Protein AF-H2JFZ2-F1 (afdb_monomer_lite)

Sequence (141 aa):
MKNFYLFRVRKSFIILLLISLLVSLIALYYFHSSHEEYIHSTVSLTETREQLLESFSLYMIYTYIQDSLIDYYGNPKQFWQHRIIDIRRVEINYLNYYEITVQLQTFEGAHNPPYGKDTITFRTKEYTTSLKMIKFKHEEN

Structure (mmCIF, N/CA/C/O backbone):
data_AF-H2JFZ2-F1
#
_entry.id   AF-H2JFZ2-F1
#
loop_
_atom_site.group_PDB
_atom_site.id
_atom_site.type_symbol
_atom_site.label_atom_id
_atom_site.label_alt_id
_atom_site.label_comp_id
_atom_site.label_asym_id
_atom_site.label_entity_id
_atom_site.label_seq_id
_atom_site.pdbx_PDB_ins_code
_atom_site.Cartn_x
_atom_site.Cartn_y
_atom_site.Cartn_z
_atom_site.occupancy
_atom_site.B_iso_or_equiv
_atom_site.auth_seq_id
_atom_site.auth_comp_id
_atom_site.auth_asym_id
_atom_site.auth_atom_id
_atom_site.pdbx_PDB_model_num
ATOM 1 N N . MET A 1 1 ? -39.657 45.050 65.795 1.00 59.97 1 MET A N 1
ATOM 2 C CA . MET A 1 1 ? -40.037 44.064 64.748 1.00 59.97 1 MET A CA 1
ATOM 3 C C . MET A 1 1 ? -39.273 44.209 63.419 1.00 59.97 1 MET A C 1
ATOM 5 O O . MET A 1 1 ? -38.907 43.182 62.866 1.00 59.97 1 MET A O 1
ATOM 9 N N . LYS A 1 2 ? -38.951 45.418 62.914 1.00 56.47 2 LYS A N 1
ATOM 10 C CA . LYS A 1 2 ? -38.226 45.608 61.628 1.00 56.47 2 LYS A CA 1
ATOM 11 C C . LYS A 1 2 ? -36.833 44.941 61.545 1.00 56.47 2 LYS A C 1
ATOM 13 O O . LYS A 1 2 ? -36.518 44.334 60.525 1.00 56.47 2 LYS A O 1
ATOM 18 N N . ASN A 1 3 ? -36.034 44.969 62.617 1.00 59.09 3 ASN A N 1
ATOM 19 C CA . ASN A 1 3 ? -34.666 44.412 62.612 1.00 59.09 3 ASN A CA 1
ATOM 20 C C . ASN A 1 3 ? -34.615 42.880 62.472 1.00 59.09 3 ASN A C 1
ATOM 22 O O . ASN A 1 3 ? -33.698 42.351 61.849 1.00 59.09 3 ASN A O 1
ATOM 26 N N . PHE A 1 4 ? -35.620 42.166 62.988 1.00 60.62 4 PHE A N 1
ATOM 27 C CA . PHE A 1 4 ? -35.706 40.707 62.864 1.00 60.62 4 PHE A CA 1
ATOM 28 C C . PHE A 1 4 ? -36.041 40.276 61.427 1.00 60.62 4 PHE A C 1
ATOM 30 O O . PHE A 1 4 ? -35.470 39.319 60.906 1.00 60.62 4 PHE A O 1
ATOM 37 N N . TYR A 1 5 ? -36.912 41.035 60.756 1.00 60.41 5 TYR A N 1
ATOM 38 C CA . TYR A 1 5 ? -37.268 40.811 59.356 1.00 60.41 5 TYR A CA 1
ATOM 39 C C . TYR A 1 5 ? -36.077 41.075 58.422 1.00 60.41 5 TYR A C 1
ATOM 41 O O . TYR A 1 5 ? -35.724 40.220 57.616 1.00 60.41 5 TYR A O 1
ATOM 49 N N . LEU A 1 6 ? -35.379 42.203 58.601 1.00 60.97 6 LEU A N 1
ATOM 50 C CA . LEU A 1 6 ? -34.160 42.543 57.850 1.00 60.97 6 LEU A CA 1
ATOM 51 C C . LEU A 1 6 ? -33.043 41.502 58.030 1.00 60.97 6 LEU A C 1
ATOM 53 O O . LEU A 1 6 ? -32.363 41.152 57.068 1.00 60.97 6 LEU A O 1
ATOM 57 N N . PHE A 1 7 ? -32.876 40.963 59.239 1.00 62.56 7 PHE A N 1
ATOM 58 C CA . PHE A 1 7 ? -31.912 39.896 59.515 1.00 62.56 7 PHE A CA 1
ATOM 59 C C . PHE A 1 7 ? -32.273 38.578 58.812 1.00 62.56 7 PHE A C 1
ATOM 61 O O . PHE A 1 7 ? -31.407 37.928 58.223 1.00 62.56 7 PHE A O 1
ATOM 68 N N . ARG A 1 8 ? -33.558 38.204 58.812 1.00 66.50 8 ARG A N 1
ATOM 69 C CA . ARG A 1 8 ? -34.061 37.000 58.130 1.00 66.50 8 ARG A CA 1
ATOM 70 C C . ARG A 1 8 ? -33.944 37.105 56.606 1.00 66.50 8 ARG A C 1
ATOM 72 O O . ARG A 1 8 ? -33.546 36.135 55.962 1.00 66.50 8 ARG A O 1
ATOM 79 N N . VAL A 1 9 ? -34.219 38.280 56.039 1.00 69.50 9 VAL A N 1
ATOM 80 C CA . VAL A 1 9 ? -34.070 38.553 54.598 1.00 69.50 9 VAL A CA 1
ATOM 81 C C . VAL A 1 9 ? -32.597 38.494 54.178 1.00 69.50 9 VAL A C 1
ATOM 83 O O . VAL A 1 9 ? -32.275 37.830 53.197 1.00 69.50 9 VAL A O 1
ATOM 86 N N . ARG A 1 10 ? -31.680 39.081 54.962 1.00 74.44 10 ARG A N 1
ATOM 87 C CA . ARG A 1 10 ? -30.229 39.022 54.696 1.00 74.44 10 ARG A CA 1
ATOM 88 C C . ARG A 1 10 ? -29.672 37.599 54.733 1.00 74.44 10 ARG A C 1
ATOM 90 O O . ARG A 1 10 ? -28.902 37.234 53.854 1.00 74.44 10 ARG A O 1
ATOM 97 N N . LYS A 1 11 ? -30.096 36.775 55.698 1.00 72.44 11 LYS A N 1
ATOM 98 C CA . LYS A 1 11 ? -29.713 35.353 55.752 1.00 72.44 11 LYS A CA 1
ATOM 99 C C . LYS A 1 11 ? -30.234 34.565 54.552 1.00 72.44 11 LYS A C 1
ATOM 101 O O . LYS A 1 11 ? -29.487 33.789 53.973 1.00 72.44 11 LYS A O 1
ATOM 106 N N . SER A 1 12 ? -31.483 34.803 54.158 1.00 74.50 12 SER A N 1
ATOM 107 C CA . SER A 1 12 ? -32.092 34.129 53.002 1.00 74.50 12 SER A CA 1
ATOM 108 C C . SER A 1 12 ? -31.386 34.506 51.694 1.00 74.50 12 SER A C 1
ATOM 110 O O . SER A 1 12 ? -31.141 33.643 50.860 1.00 74.50 12 SER A O 1
ATOM 112 N N . PHE A 1 13 ? -30.975 35.769 51.549 1.00 82.88 13 PHE A N 1
ATOM 113 C CA . PHE A 1 13 ? -30.203 36.237 50.396 1.00 82.88 13 PHE A CA 1
ATOM 114 C C . PHE A 1 13 ? -28.805 35.602 50.322 1.00 82.88 13 PHE A C 1
ATOM 116 O O . PHE A 1 13 ? -28.387 35.163 49.255 1.00 82.88 13 PHE A O 1
ATOM 123 N N . ILE A 1 14 ? -28.106 35.487 51.458 1.00 87.44 14 ILE A N 1
ATOM 124 C CA . ILE A 1 14 ? -26.798 34.811 51.528 1.00 87.44 14 ILE A CA 1
ATOM 125 C C . ILE A 1 14 ? -26.932 33.329 51.155 1.00 87.44 14 ILE A C 1
ATOM 127 O O . ILE A 1 14 ? -26.117 32.817 50.394 1.00 87.44 14 ILE A O 1
ATOM 131 N N . ILE A 1 15 ? -27.977 32.649 51.637 1.00 88.50 15 ILE A N 1
ATOM 132 C CA . ILE A 1 15 ? -28.237 31.241 51.302 1.00 88.50 15 ILE A CA 1
ATOM 133 C C . ILE A 1 15 ? -28.469 31.071 49.793 1.00 88.50 15 ILE A C 1
ATOM 135 O O . ILE A 1 15 ? -27.884 30.176 49.191 1.00 88.50 15 ILE A O 1
ATOM 139 N N . LEU A 1 16 ? -29.257 31.947 49.162 1.00 90.56 16 LEU A N 1
ATOM 140 C CA . LEU A 1 16 ? -29.494 31.900 47.713 1.00 90.56 16 LEU A CA 1
ATOM 141 C C . LEU A 1 16 ? -28.213 32.139 46.899 1.00 90.56 16 LEU A C 1
ATOM 143 O O . LEU A 1 16 ? -27.988 31.449 45.906 1.00 90.56 16 LEU A O 1
ATOM 147 N N . LEU A 1 17 ? -27.348 33.056 47.341 1.00 91.44 17 LEU A N 1
ATOM 148 C CA . LEU A 1 17 ? -26.042 33.290 46.717 1.00 91.44 17 LEU A CA 1
ATOM 149 C C . LEU A 1 17 ? -25.137 32.053 46.793 1.00 91.44 17 LEU A C 1
ATOM 151 O O . LEU A 1 17 ? -24.517 31.686 45.797 1.00 91.44 17 LEU A O 1
ATOM 155 N N . LEU A 1 18 ? -25.096 31.385 47.949 1.00 93.00 18 LEU A N 1
ATOM 156 C CA . LEU A 1 18 ? -24.311 30.161 48.132 1.00 93.00 18 LEU A CA 1
ATOM 157 C C . LEU A 1 18 ? -24.838 29.007 47.270 1.00 93.00 18 LEU A C 1
ATOM 159 O O . LEU A 1 18 ? -24.041 28.280 46.682 1.00 93.00 18 LEU A O 1
ATOM 163 N N . ILE A 1 19 ? -26.161 28.868 47.139 1.00 94.06 19 ILE A N 1
ATOM 164 C CA . ILE A 1 19 ? -26.776 27.869 46.253 1.00 94.06 19 ILE A CA 1
ATOM 165 C C . ILE A 1 19 ? -26.419 28.162 44.792 1.00 94.06 19 ILE A C 1
ATOM 167 O O . ILE A 1 19 ? -26.012 27.256 44.071 1.00 94.06 19 ILE A O 1
ATOM 171 N N . SER A 1 20 ? -26.511 29.423 44.360 1.00 92.56 20 SER A N 1
ATOM 172 C CA . SER A 1 20 ? -26.148 29.813 42.993 1.00 92.56 20 SER A CA 1
ATOM 173 C C . SER A 1 20 ? -24.676 29.538 42.681 1.00 92.56 20 SER A C 1
ATOM 175 O O . SER A 1 20 ? -24.366 29.090 41.579 1.00 92.56 20 SER A O 1
ATOM 177 N N . LEU A 1 21 ? -23.774 29.794 43.635 1.00 94.38 21 LEU A N 1
ATOM 178 C CA . LEU A 1 21 ? -22.349 29.500 43.489 1.00 94.38 21 LEU A CA 1
ATOM 179 C C . LEU A 1 21 ? -22.098 27.990 43.407 1.00 94.38 21 LEU A C 1
ATOM 181 O O . LEU A 1 21 ? -21.324 27.537 42.571 1.00 94.38 21 LEU A O 1
ATOM 185 N N . LEU A 1 22 ? -22.780 27.199 44.238 1.00 95.19 22 LEU A N 1
ATOM 186 C CA . LEU A 1 22 ? -22.662 25.743 44.213 1.00 95.19 22 LEU A CA 1
ATOM 187 C C . LEU A 1 22 ? -23.121 25.168 42.866 1.00 95.19 22 LEU A C 1
ATOM 189 O O . LEU A 1 22 ? -22.432 24.331 42.290 1.00 95.19 22 LEU A O 1
ATOM 193 N N . VAL A 1 23 ? -24.248 25.651 42.333 1.00 95.50 23 VAL A N 1
ATOM 194 C CA . VAL A 1 23 ? -24.763 25.226 41.022 1.00 95.50 23 VAL A CA 1
ATOM 195 C C . VAL A 1 23 ? -23.790 25.593 39.898 1.00 95.50 23 VAL A C 1
ATOM 197 O O . VAL A 1 23 ? -23.574 24.772 39.007 1.00 95.50 23 VAL A O 1
ATOM 200 N N . SER A 1 24 ? -23.158 26.774 39.939 1.00 93.56 24 SER A N 1
ATOM 201 C CA . SER A 1 24 ? -22.181 27.149 38.908 1.00 93.56 24 SER A CA 1
ATOM 202 C C . SER A 1 24 ? -20.915 26.293 38.971 1.00 93.56 24 SER A C 1
ATOM 204 O O . SER A 1 24 ? -20.441 25.850 37.928 1.00 93.56 24 SER A O 1
ATOM 206 N N . LEU A 1 25 ? -20.410 25.986 40.171 1.00 95.25 25 LEU A N 1
ATOM 207 C CA . LEU A 1 25 ? -19.252 25.105 40.355 1.00 95.25 25 LEU A CA 1
ATOM 208 C C . LEU A 1 25 ? -19.534 23.682 39.859 1.00 95.25 25 LEU A C 1
ATOM 210 O O . LEU A 1 25 ? -18.683 23.084 39.205 1.00 95.25 25 LEU A O 1
ATOM 214 N N . ILE A 1 26 ? -20.740 23.163 40.107 1.00 94.62 26 ILE A N 1
ATOM 215 C CA . ILE A 1 26 ? -21.177 21.862 39.585 1.00 94.62 26 ILE A CA 1
ATOM 216 C C . ILE A 1 26 ? -21.244 21.890 38.050 1.00 94.62 26 ILE A C 1
ATOM 218 O O . ILE A 1 26 ? -20.749 20.973 37.399 1.00 94.62 26 ILE A O 1
ATOM 222 N N . ALA A 1 27 ? -21.804 22.947 37.455 1.00 93.25 27 ALA A N 1
ATOM 223 C CA . ALA A 1 27 ? -21.862 23.091 35.999 1.00 93.25 27 ALA A CA 1
ATOM 224 C C . ALA A 1 27 ? -20.461 23.178 35.363 1.00 93.25 27 ALA A C 1
ATOM 226 O O . ALA A 1 27 ? -20.212 22.539 34.345 1.00 93.25 27 ALA A O 1
ATOM 227 N N . LEU A 1 28 ? -19.532 23.910 35.988 1.00 92.19 28 LEU A N 1
ATOM 228 C CA . LEU A 1 28 ? -18.125 23.991 35.581 1.00 92.19 28 LEU A CA 1
ATOM 229 C C . LEU A 1 28 ? -17.419 22.632 35.666 1.00 92.19 28 LEU A C 1
ATOM 231 O O . LEU A 1 28 ? -16.677 22.280 34.752 1.00 92.19 28 LEU A O 1
ATOM 235 N N . TYR A 1 29 ? -17.681 21.851 36.717 1.00 93.06 29 TYR A N 1
ATOM 236 C CA . TYR A 1 29 ? -17.153 20.493 36.854 1.00 93.06 29 TYR A CA 1
ATOM 237 C C . TYR A 1 29 ? -17.633 19.577 35.719 1.00 93.06 29 TYR A C 1
ATOM 239 O O . TYR A 1 29 ? -16.811 18.945 35.059 1.00 93.06 29 TYR A O 1
ATOM 247 N N . TYR A 1 30 ? -18.938 19.558 35.428 1.00 89.62 30 TYR A N 1
ATOM 248 C CA . TYR A 1 30 ? -19.476 18.762 34.317 1.00 89.62 30 TYR A CA 1
ATOM 249 C C . TYR A 1 30 ? -18.988 19.257 32.945 1.00 89.62 30 TYR A C 1
ATOM 251 O O . TYR A 1 30 ? -18.717 18.448 32.058 1.00 89.62 30 TYR A O 1
ATOM 259 N N . PHE A 1 31 ? -18.823 20.569 32.758 1.00 85.38 31 PHE A N 1
ATOM 260 C CA . PHE A 1 31 ? -18.281 21.144 31.522 1.00 85.38 31 PHE A CA 1
ATOM 261 C C . PHE A 1 31 ? -16.803 20.784 31.298 1.00 85.38 31 PHE A C 1
ATOM 263 O O . PHE A 1 31 ? -16.395 20.493 30.176 1.00 85.38 31 PHE A O 1
ATOM 270 N N . HIS A 1 32 ? -16.003 20.760 32.366 1.00 79.31 32 HIS A N 1
ATOM 271 C CA . HIS A 1 32 ? -14.607 20.333 32.302 1.00 79.31 32 HIS A CA 1
ATOM 272 C C . HIS A 1 32 ? -14.486 18.818 32.084 1.00 79.31 32 HIS A C 1
ATOM 274 O O . HIS A 1 32 ? -13.756 18.385 31.199 1.00 79.31 32 HIS A O 1
ATOM 280 N N . SER A 1 33 ? -15.274 18.018 32.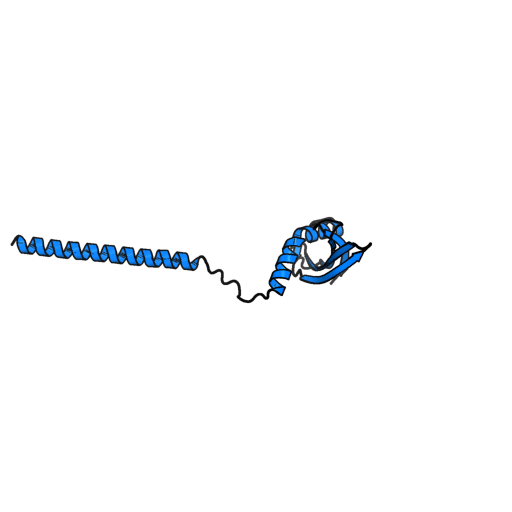810 1.00 75.94 33 SER A N 1
ATOM 281 C CA . SER A 1 33 ? -15.321 16.559 32.643 1.00 75.94 33 SER A CA 1
ATOM 282 C C . SER A 1 33 ? -15.758 16.147 31.233 1.00 75.94 33 SER A C 1
ATOM 284 O O . SER A 1 33 ? -15.219 15.191 30.689 1.00 75.94 33 SER A O 1
ATOM 286 N N . SER A 1 34 ? -16.699 16.873 30.619 1.00 71.06 34 SER A N 1
ATOM 287 C CA . SER A 1 34 ? -17.120 16.614 29.232 1.00 71.06 34 SER A CA 1
ATOM 288 C C . SER A 1 34 ? -16.080 17.032 28.187 1.00 71.06 34 SER A C 1
ATOM 290 O O . SER A 1 34 ? -16.091 16.488 27.086 1.00 71.06 34 SER A O 1
ATOM 292 N N . HIS A 1 35 ? -15.159 17.949 28.512 1.00 58.97 35 HIS A N 1
ATOM 293 C CA . HIS A 1 35 ? -13.998 18.237 27.659 1.00 58.97 35 HIS A CA 1
ATOM 294 C C . HIS A 1 35 ? -12.919 17.152 27.765 1.00 58.97 35 HIS A C 1
ATOM 296 O O . HIS A 1 35 ? -12.280 16.841 26.761 1.00 58.97 35 HIS A O 1
ATOM 302 N N . GLU A 1 36 ? -12.730 16.552 28.943 1.00 57.88 36 GLU A N 1
ATOM 303 C CA . GLU A 1 36 ? -11.773 15.449 29.119 1.00 57.88 36 GLU A CA 1
ATOM 304 C C . GLU A 1 36 ? -12.231 14.154 28.420 1.00 57.88 36 GLU A C 1
ATOM 306 O O . GLU A 1 36 ? -11.402 13.389 27.934 1.00 57.88 36 GLU A O 1
ATOM 311 N N . GLU A 1 37 ? -13.541 13.945 28.252 1.00 51.81 37 GLU A N 1
ATOM 312 C CA . GLU A 1 37 ? -14.104 12.782 27.544 1.00 51.81 37 GLU A CA 1
ATOM 313 C C . GLU A 1 37 ? -14.019 12.882 26.000 1.00 51.81 37 GLU A C 1
ATOM 315 O O . GLU A 1 37 ? -14.419 11.958 25.294 1.00 51.81 37 GLU A O 1
ATOM 320 N N . TYR A 1 38 ? -13.452 13.963 25.441 1.00 47.91 38 TYR A N 1
ATOM 321 C CA . TYR A 1 38 ? -13.295 14.141 23.985 1.00 47.91 38 TYR A CA 1
ATOM 322 C C . TYR A 1 38 ? -11.855 13.992 23.466 1.00 47.91 38 TYR A C 1
ATOM 324 O O . TYR A 1 38 ? -11.630 14.039 22.256 1.00 47.91 38 TYR A O 1
ATOM 332 N N . ILE A 1 39 ? -10.873 13.748 24.344 1.00 49.78 39 ILE A N 1
ATOM 333 C CA . ILE A 1 39 ? -9.505 13.366 23.948 1.00 49.78 39 ILE A CA 1
ATOM 334 C C . ILE A 1 39 ? -9.106 12.083 24.672 1.00 49.78 39 ILE A C 1
ATOM 336 O O . ILE A 1 39 ? -8.136 12.018 25.416 1.00 49.78 39 ILE A O 1
ATOM 340 N N . HIS A 1 40 ? -9.871 11.023 24.440 1.00 44.78 40 HIS A N 1
ATOM 341 C CA . HIS A 1 40 ? -9.341 9.675 24.573 1.00 44.78 40 HIS A CA 1
ATOM 342 C C . HIS A 1 40 ? -10.146 8.726 23.686 1.00 44.78 40 HIS A C 1
ATOM 344 O O . HIS A 1 40 ? -10.869 7.848 24.148 1.00 44.78 40 HIS A O 1
ATOM 350 N N . SER A 1 41 ? -9.976 8.852 22.365 1.00 50.12 41 SER A N 1
ATOM 351 C CA . SER A 1 41 ? -10.000 7.640 21.553 1.00 50.12 41 SER A CA 1
ATOM 352 C C . SER A 1 41 ? -8.933 6.732 22.154 1.00 50.12 41 SER A C 1
ATOM 354 O O . SER A 1 41 ? -7.739 7.012 22.039 1.00 50.12 41 SER A O 1
ATOM 356 N N . THR A 1 42 ? -9.351 5.695 22.869 1.00 48.72 42 THR A N 1
ATOM 357 C CA . THR A 1 42 ? -8.499 4.592 23.293 1.00 48.72 42 THR A CA 1
ATOM 358 C C . THR A 1 42 ? -8.059 3.842 22.038 1.00 48.72 42 THR A C 1
ATOM 360 O O . THR A 1 42 ? -8.509 2.740 21.740 1.00 48.72 42 THR A O 1
ATOM 363 N N . VAL A 1 43 ? -7.164 4.473 21.269 1.00 51.91 43 VAL A N 1
ATOM 364 C CA . VAL A 1 43 ? -6.237 3.771 20.393 1.00 51.91 43 VAL A CA 1
ATOM 365 C C . VAL A 1 43 ? -5.616 2.718 21.287 1.00 51.91 43 VAL A C 1
ATOM 367 O O . VAL A 1 43 ? -5.056 3.038 22.337 1.00 51.91 43 VAL A O 1
ATOM 370 N N . SER A 1 44 ? -5.835 1.462 20.923 1.00 51.34 44 SER A N 1
ATOM 371 C CA . SER A 1 44 ? -5.212 0.315 21.555 1.00 51.34 44 SER A CA 1
ATOM 372 C C . SER A 1 44 ? -3.709 0.588 21.658 1.00 51.34 44 SER A C 1
ATOM 374 O O . SER A 1 44 ? -2.986 0.539 20.669 1.00 51.34 44 SER A O 1
ATOM 376 N N . LEU A 1 45 ? -3.244 0.966 22.850 1.00 65.88 45 LEU A N 1
ATOM 377 C CA . LEU A 1 45 ? -1.826 1.047 23.166 1.00 65.88 45 LEU A CA 1
ATOM 378 C C . LEU A 1 45 ? -1.388 -0.414 23.299 1.00 65.88 45 LEU A C 1
ATOM 380 O O . LEU A 1 45 ? -1.588 -1.050 24.329 1.00 65.88 45 LEU A O 1
ATOM 384 N N . THR A 1 46 ? -0.889 -1.041 22.243 1.00 69.44 46 THR A N 1
ATOM 385 C CA . THR A 1 46 ? 0.502 -0.848 21.836 1.00 69.44 46 THR A CA 1
ATOM 386 C C . THR A 1 46 ? 0.705 -1.380 20.413 1.00 69.44 46 THR A C 1
ATOM 388 O O . THR A 1 46 ? 1.215 -2.483 20.224 1.00 69.44 46 THR A O 1
ATOM 391 N N . GLU A 1 47 ? 0.324 -0.610 19.389 1.00 80.75 47 GLU A N 1
ATOM 39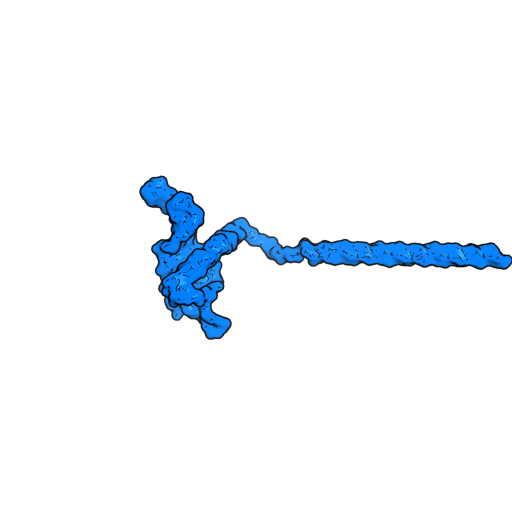2 C CA . GLU A 1 47 ? 0.887 -0.859 18.057 1.00 80.75 47 GLU A CA 1
ATOM 393 C C . GLU A 1 47 ? 2.405 -0.657 18.128 1.00 80.75 47 GLU A C 1
ATOM 395 O O . GLU A 1 47 ? 2.909 0.374 18.582 1.00 80.75 47 GLU A O 1
ATOM 400 N N . THR A 1 48 ? 3.145 -1.682 17.722 1.00 92.81 48 THR A N 1
ATOM 401 C CA . THR A 1 48 ? 4.600 -1.611 17.599 1.00 92.81 48 THR A CA 1
ATOM 402 C C . TH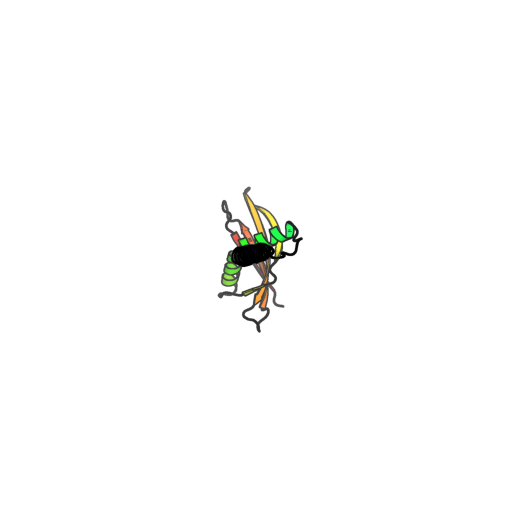R A 1 48 ? 4.983 -0.572 16.548 1.00 92.81 48 THR A C 1
ATOM 404 O O . THR A 1 48 ? 4.212 -0.249 15.639 1.00 92.81 48 THR A O 1
ATOM 407 N N . ARG A 1 49 ? 6.212 -0.054 16.634 1.00 93.12 49 ARG A N 1
ATOM 408 C CA . ARG A 1 49 ? 6.740 0.865 15.620 1.00 93.12 49 ARG A CA 1
ATOM 409 C C . ARG A 1 49 ? 6.668 0.238 14.226 1.00 93.12 49 ARG A C 1
ATOM 411 O O . ARG A 1 49 ? 6.379 0.933 13.259 1.00 93.12 49 ARG A O 1
ATOM 418 N N . GLU A 1 50 ? 6.925 -1.057 14.132 1.00 92.50 50 GLU A N 1
ATOM 419 C CA . GLU A 1 50 ? 6.892 -1.838 12.903 1.00 92.50 50 GLU A CA 1
ATOM 420 C C . GLU A 1 50 ? 5.484 -1.852 12.293 1.00 92.50 50 GLU A C 1
ATOM 422 O O . GLU A 1 50 ? 5.338 -1.542 11.113 1.00 92.50 50 GLU A O 1
ATOM 427 N N . GLN A 1 51 ? 4.450 -2.104 13.102 1.00 92.38 51 GLN A N 1
ATOM 428 C CA . GLN A 1 51 ? 3.049 -2.062 12.658 1.00 92.38 51 GLN A CA 1
ATOM 429 C C . GLN A 1 51 ? 2.642 -0.665 12.177 1.00 92.38 51 GLN A C 1
ATOM 431 O O . GLN A 1 51 ? 2.024 -0.533 11.122 1.00 92.38 51 GLN A O 1
ATOM 436 N N . LEU A 1 52 ? 3.042 0.388 12.898 1.00 94.25 52 LEU A N 1
ATOM 437 C CA . LEU A 1 52 ? 2.774 1.769 12.487 1.00 94.25 52 LEU A CA 1
ATOM 438 C C . LEU A 1 52 ? 3.457 2.113 11.157 1.00 94.25 52 LEU A C 1
ATOM 440 O O . LEU A 1 52 ? 2.852 2.750 10.296 1.00 94.25 52 LEU A O 1
ATOM 444 N N . LEU A 1 53 ? 4.708 1.683 10.970 1.00 95.31 53 LEU A N 1
ATOM 445 C CA . LEU A 1 53 ? 5.455 1.904 9.732 1.00 95.31 53 LEU A CA 1
ATOM 446 C C . LEU A 1 53 ? 4.869 1.120 8.556 1.00 95.31 53 LEU A C 1
ATOM 448 O O . LEU A 1 53 ? 4.840 1.653 7.446 1.00 95.31 53 LEU A O 1
ATOM 452 N N . GLU A 1 54 ? 4.386 -0.102 8.776 1.00 95.25 54 GLU A N 1
ATOM 453 C CA . GLU A 1 54 ? 3.687 -0.881 7.754 1.00 95.25 54 GLU A CA 1
ATOM 454 C C . GLU A 1 54 ? 2.376 -0.199 7.346 1.00 95.25 54 GLU A C 1
ATOM 456 O O . GLU A 1 54 ? 2.187 0.090 6.163 1.00 95.25 54 GLU A O 1
ATOM 461 N N . SER A 1 55 ? 1.522 0.152 8.312 1.00 94.50 55 SER A N 1
ATOM 462 C CA . SER A 1 55 ? 0.254 0.852 8.066 1.00 94.50 55 SER A CA 1
ATOM 463 C C . SER A 1 55 ? 0.462 2.186 7.349 1.00 94.50 55 SER A C 1
ATOM 465 O O . SER A 1 55 ? -0.218 2.483 6.365 1.00 94.50 55 SER A O 1
ATOM 467 N N . PHE A 1 56 ? 1.447 2.977 7.785 1.00 95.88 56 PHE A N 1
ATOM 468 C CA . PHE A 1 56 ? 1.806 4.231 7.127 1.00 95.88 56 PHE A CA 1
ATOM 469 C C . PHE A 1 56 ? 2.305 4.000 5.696 1.00 95.88 56 PHE A C 1
ATOM 471 O O . PHE A 1 56 ? 1.897 4.706 4.775 1.00 95.88 56 PHE A O 1
ATOM 478 N N . SER A 1 57 ? 3.151 2.991 5.480 1.00 96.31 57 SER A N 1
ATOM 479 C CA . SER A 1 57 ? 3.671 2.661 4.150 1.00 96.31 57 SER A CA 1
ATOM 480 C C . SER A 1 57 ? 2.556 2.218 3.201 1.00 96.31 57 SER A C 1
ATOM 482 O O . SER A 1 57 ? 2.507 2.703 2.074 1.00 96.31 57 SER A O 1
ATOM 484 N N . LEU A 1 58 ? 1.631 1.366 3.658 1.00 97.31 58 LEU A N 1
ATOM 485 C CA . LEU A 1 58 ? 0.450 0.945 2.897 1.00 97.31 58 LEU A CA 1
ATOM 486 C C . LEU A 1 58 ? -0.449 2.133 2.538 1.00 97.31 58 LEU A C 1
ATOM 488 O O . LEU A 1 58 ? -0.897 2.233 1.396 1.00 97.31 58 LEU A O 1
ATOM 492 N N . TYR A 1 59 ? -0.653 3.065 3.473 1.00 96.81 59 TYR A N 1
ATOM 493 C CA . TYR A 1 59 ? -1.390 4.303 3.218 1.00 96.81 59 TYR A CA 1
ATOM 494 C C . TYR A 1 59 ? -0.718 5.159 2.133 1.00 96.81 59 TYR A C 1
ATOM 496 O O . TYR A 1 59 ? -1.377 5.600 1.192 1.00 96.81 59 TYR A O 1
ATOM 504 N N . MET A 1 60 ? 0.604 5.338 2.205 1.00 96.88 60 MET A N 1
ATOM 505 C CA . MET A 1 60 ? 1.367 6.124 1.228 1.00 96.88 60 MET A CA 1
ATOM 506 C C . MET A 1 60 ? 1.337 5.538 -0.190 1.00 96.88 60 MET A C 1
ATOM 508 O O . MET A 1 60 ? 1.481 6.285 -1.159 1.00 96.88 60 MET A O 1
ATOM 512 N N . ILE A 1 61 ? 1.158 4.221 -0.328 1.00 96.88 61 ILE A N 1
ATOM 513 C CA . ILE A 1 61 ? 1.118 3.540 -1.632 1.00 96.88 61 ILE A CA 1
ATOM 514 C C . ILE A 1 61 ? -0.299 3.185 -2.101 1.00 96.88 61 ILE A C 1
ATOM 516 O O . ILE A 1 61 ? -0.454 2.556 -3.147 1.00 96.88 61 ILE A O 1
ATOM 520 N N . TYR A 1 62 ? -1.330 3.585 -1.355 1.00 97.12 62 TYR A N 1
ATOM 521 C CA . TYR A 1 62 ? -2.714 3.178 -1.591 1.00 97.12 62 TYR A CA 1
ATOM 522 C C . TYR A 1 62 ? -3.204 3.501 -3.012 1.00 97.12 62 TYR A C 1
ATOM 524 O O . TYR A 1 62 ? -3.794 2.648 -3.673 1.00 97.12 62 TYR A O 1
ATOM 532 N N . THR A 1 63 ? -2.904 4.698 -3.525 1.00 97.19 63 THR A N 1
ATOM 533 C CA . THR A 1 63 ? -3.284 5.092 -4.893 1.00 97.19 63 THR A CA 1
ATOM 534 C C . THR A 1 63 ? -2.549 4.277 -5.955 1.00 97.19 63 THR A C 1
ATOM 536 O O . THR A 1 63 ? -3.161 3.853 -6.925 1.00 97.19 63 THR A O 1
ATOM 539 N N . TYR A 1 64 ? -1.272 3.946 -5.739 1.00 98.00 64 TYR A N 1
ATOM 540 C CA . TYR A 1 64 ? -0.516 3.086 -6.657 1.00 98.00 64 TYR A CA 1
ATOM 541 C C . TYR A 1 64 ? -1.085 1.664 -6.723 1.00 98.00 64 TYR A C 1
ATOM 543 O O . TYR A 1 64 ? -1.046 1.036 -7.783 1.00 98.00 64 TYR A O 1
ATOM 551 N N . ILE A 1 65 ? -1.622 1.149 -5.610 1.00 97.88 65 ILE A N 1
ATOM 552 C CA . ILE A 1 65 ? -2.361 -0.119 -5.591 1.00 97.88 65 ILE A CA 1
ATOM 553 C C . ILE A 1 65 ? -3.626 0.006 -6.439 1.00 97.88 65 ILE A C 1
ATOM 555 O O . ILE A 1 65 ? -3.837 -0.834 -7.309 1.00 97.88 65 ILE A O 1
ATOM 559 N N . GLN A 1 66 ? -4.438 1.046 -6.226 1.00 96.62 66 GLN A N 1
ATOM 560 C CA . GLN A 1 66 ? -5.663 1.262 -7.005 1.00 96.62 66 GLN A CA 1
ATOM 561 C C . GLN A 1 66 ? -5.385 1.352 -8.507 1.00 96.62 66 GLN A C 1
ATOM 563 O O . GLN A 1 66 ? -6.030 0.645 -9.278 1.00 96.62 66 GLN A O 1
ATOM 568 N N . ASP A 1 67 ? -4.392 2.148 -8.902 1.00 97.44 67 ASP A N 1
ATOM 569 C CA . ASP A 1 67 ? -3.991 2.298 -10.301 1.00 97.44 67 ASP A CA 1
ATOM 570 C C . ASP A 1 67 ? -3.549 0.950 -10.889 1.00 97.44 67 ASP A C 1
ATOM 572 O O . ASP A 1 67 ? -3.999 0.566 -11.961 1.00 97.44 67 ASP A O 1
ATOM 576 N N . SER A 1 68 ? -2.760 0.165 -10.146 1.00 97.19 68 SER A N 1
ATOM 577 C CA . SER A 1 68 ? -2.312 -1.163 -10.601 1.00 97.19 68 SER A CA 1
ATOM 578 C C . SER A 1 68 ? -3.460 -2.162 -10.757 1.00 97.19 68 SER A C 1
ATOM 580 O O . SER A 1 68 ? -3.423 -3.016 -11.641 1.00 97.19 68 SER A O 1
ATOM 582 N N . LEU A 1 69 ? -4.481 -2.079 -9.899 1.00 94.88 69 LEU A N 1
ATOM 583 C CA . LEU A 1 69 ? -5.682 -2.904 -10.016 1.00 94.88 69 LEU A CA 1
ATOM 584 C C . LEU A 1 69 ? -6.514 -2.501 -11.236 1.00 94.88 69 LEU A C 1
ATOM 586 O O . LEU A 1 69 ? -6.998 -3.378 -11.947 1.00 94.88 69 LEU A O 1
ATOM 590 N N . ILE A 1 70 ? -6.654 -1.201 -11.505 1.00 95.62 70 ILE A N 1
ATOM 591 C CA . ILE A 1 70 ? -7.334 -0.700 -12.706 1.00 95.62 70 ILE A CA 1
ATOM 592 C C . ILE A 1 70 ? -6.574 -1.132 -13.961 1.00 95.62 70 ILE A C 1
ATOM 594 O O . ILE A 1 70 ? -7.195 -1.635 -14.893 1.00 95.62 70 ILE A O 1
ATOM 598 N N . ASP A 1 71 ? -5.247 -1.002 -13.965 1.00 96.19 71 ASP A N 1
ATOM 599 C CA . ASP A 1 71 ? -4.393 -1.416 -15.079 1.00 96.19 71 ASP A CA 1
ATOM 600 C C . ASP A 1 71 ? -4.525 -2.920 -15.374 1.00 96.19 71 ASP A C 1
ATOM 602 O O . ASP A 1 71 ? -4.531 -3.321 -16.538 1.00 96.19 71 ASP A O 1
ATOM 606 N N . TYR A 1 72 ? -4.643 -3.761 -14.338 1.00 94.31 72 TYR A N 1
ATOM 607 C CA . TYR A 1 72 ? -4.759 -5.213 -14.496 1.00 94.31 72 TYR A CA 1
ATOM 608 C C . TYR A 1 72 ? -6.174 -5.674 -14.877 1.00 94.31 72 TYR A C 1
ATOM 610 O O . TYR A 1 72 ? -6.337 -6.464 -15.805 1.00 94.31 72 TYR A O 1
ATOM 618 N N . TYR A 1 73 ? -7.203 -5.200 -14.169 1.00 91.75 73 TYR A N 1
ATOM 619 C CA . TYR A 1 73 ? -8.582 -5.669 -14.351 1.00 91.75 73 TYR A CA 1
ATOM 620 C C . TYR A 1 73 ? -9.382 -4.858 -15.381 1.00 91.75 73 TYR A C 1
ATOM 622 O O . TYR A 1 73 ? -10.444 -5.303 -15.809 1.00 91.75 73 TYR A O 1
ATOM 630 N N . GLY A 1 74 ? -8.917 -3.669 -15.770 1.00 94.06 74 GLY A N 1
ATOM 631 C CA . GLY A 1 74 ? -9.628 -2.744 -16.661 1.00 94.06 74 GLY A CA 1
ATOM 632 C C . GLY A 1 74 ? -10.729 -1.921 -15.980 1.00 94.06 74 GLY A C 1
ATOM 633 O O . GLY A 1 74 ? -11.328 -1.051 -16.611 1.00 94.06 74 GLY A O 1
ATOM 634 N N . ASN A 1 75 ? -11.001 -2.161 -14.695 1.00 90.38 75 ASN A N 1
ATOM 635 C CA . ASN A 1 75 ? -11.970 -1.416 -13.897 1.00 90.38 75 ASN A CA 1
ATOM 636 C C . ASN A 1 75 ? -11.535 -1.326 -12.425 1.00 90.38 75 ASN A C 1
ATOM 638 O O . ASN A 1 75 ? -10.781 -2.182 -11.958 1.00 90.38 75 ASN A O 1
ATOM 642 N N . PRO A 1 76 ? -12.033 -0.334 -11.660 1.00 90.12 76 PRO A N 1
ATOM 643 C CA . PRO A 1 76 ? -11.752 -0.246 -10.232 1.00 90.12 76 PRO A CA 1
ATOM 644 C C . PRO A 1 76 ? -12.220 -1.499 -9.483 1.00 90.12 76 PRO A C 1
ATOM 646 O O . PRO A 1 76 ? -13.352 -1.953 -9.673 1.00 90.12 76 PRO A O 1
ATOM 649 N N . LYS A 1 77 ? -11.362 -2.021 -8.603 1.00 89.69 77 LYS A N 1
ATOM 650 C CA . LYS A 1 77 ? -11.670 -3.109 -7.666 1.00 89.69 77 LYS A CA 1
ATOM 651 C C . LYS A 1 77 ? -11.528 -2.614 -6.235 1.00 89.69 77 LYS A C 1
ATOM 653 O O . LYS A 1 77 ? -10.638 -1.817 -5.932 1.00 89.69 77 LYS A O 1
ATOM 658 N N . GLN A 1 78 ? -12.385 -3.107 -5.349 1.00 90.31 78 GLN A N 1
ATOM 659 C CA . GLN A 1 78 ? -12.194 -2.920 -3.916 1.00 90.31 78 GLN A CA 1
ATOM 660 C C . GLN A 1 78 ? -11.203 -3.968 -3.406 1.00 90.31 78 GLN A C 1
ATOM 662 O O . GLN A 1 78 ? -11.088 -5.051 -3.982 1.00 90.31 78 GLN A O 1
ATOM 667 N N . PHE A 1 79 ? -10.471 -3.645 -2.340 1.00 92.12 79 PHE A N 1
ATOM 668 C CA . PHE A 1 79 ? -9.518 -4.572 -1.743 1.00 92.12 79 PHE A CA 1
ATOM 669 C C . PHE A 1 79 ? -9.444 -4.454 -0.225 1.00 92.12 79 PHE A C 1
ATOM 671 O O . PHE A 1 79 ? -9.767 -3.424 0.365 1.00 92.12 79 PHE A O 1
ATOM 678 N N . TRP A 1 80 ? -9.010 -5.539 0.406 1.00 90.94 80 TRP A N 1
ATOM 679 C CA . TRP A 1 80 ? -8.886 -5.679 1.856 1.00 90.94 80 TRP A CA 1
ATOM 680 C C . TRP A 1 80 ? -7.730 -6.621 2.218 1.00 90.94 80 TRP A C 1
ATOM 682 O O . TRP A 1 80 ? -7.088 -7.196 1.335 1.00 90.94 80 TRP A O 1
ATOM 692 N N . GLN A 1 81 ? -7.445 -6.743 3.520 1.00 91.00 81 GLN A N 1
ATOM 693 C CA . GLN A 1 81 ? -6.380 -7.603 4.065 1.00 91.00 81 GLN A CA 1
ATOM 694 C C . GLN A 1 81 ? -5.005 -7.375 3.408 1.00 91.00 81 GLN A C 1
ATOM 696 O O . GLN A 1 81 ? -4.213 -8.306 3.241 1.00 91.00 81 GLN A O 1
ATOM 701 N N . HIS A 1 82 ? -4.746 -6.129 3.007 1.00 94.12 82 HIS A N 1
ATOM 702 C CA . HIS A 1 82 ? -3.508 -5.737 2.360 1.00 94.12 82 HIS A CA 1
ATOM 703 C C . HIS A 1 82 ? -2.378 -5.687 3.389 1.00 94.12 82 HIS A C 1
ATOM 705 O O . HIS A 1 82 ? -2.558 -5.166 4.486 1.00 94.12 82 HIS A O 1
ATOM 711 N N . ARG A 1 83 ? -1.226 -6.251 3.032 1.00 96.69 83 ARG A N 1
ATOM 712 C CA . ARG A 1 83 ? -0.030 -6.298 3.879 1.00 96.69 83 ARG A CA 1
ATOM 713 C C . ARG A 1 83 ? 1.239 -6.219 3.051 1.00 96.69 83 ARG A C 1
ATOM 715 O O . ARG A 1 83 ? 1.243 -6.618 1.881 1.00 96.69 83 ARG A O 1
ATOM 722 N N . ILE A 1 84 ? 2.317 -5.754 3.664 1.00 98.00 84 ILE A N 1
ATOM 723 C CA . ILE A 1 84 ? 3.644 -5.757 3.059 1.00 98.00 84 ILE A CA 1
ATOM 724 C C . ILE A 1 84 ? 4.268 -7.130 3.306 1.00 98.00 84 ILE A C 1
ATOM 726 O O . ILE A 1 84 ? 4.351 -7.593 4.437 1.00 98.00 84 ILE A O 1
ATOM 730 N N . ILE A 1 85 ? 4.702 -7.802 2.240 1.00 97.94 85 ILE A N 1
ATOM 731 C CA . ILE A 1 85 ? 5.354 -9.117 2.348 1.00 97.94 85 ILE A CA 1
ATOM 732 C C . ILE A 1 85 ? 6.861 -9.060 2.091 1.00 97.94 85 ILE A C 1
ATOM 734 O O . ILE A 1 85 ? 7.563 -9.997 2.454 1.00 97.94 85 ILE A O 1
ATOM 738 N N . ASP A 1 86 ? 7.355 -7.985 1.470 1.00 98.00 86 ASP A N 1
ATOM 739 C CA . ASP A 1 86 ? 8.787 -7.749 1.275 1.00 98.00 86 ASP A CA 1
ATOM 740 C C . ASP A 1 86 ? 9.078 -6.257 1.064 1.00 98.00 86 ASP A C 1
ATOM 742 O O . ASP A 1 86 ? 8.332 -5.563 0.365 1.00 98.00 86 ASP A O 1
ATOM 746 N N . ILE A 1 87 ? 10.189 -5.785 1.630 1.00 97.00 87 ILE A N 1
ATOM 747 C CA . ILE A 1 87 ? 10.803 -4.495 1.307 1.00 97.00 87 ILE A CA 1
ATOM 748 C C . ILE A 1 87 ? 12.289 -4.742 1.128 1.00 97.00 87 ILE A C 1
ATOM 750 O O . ILE A 1 87 ? 12.978 -5.181 2.049 1.00 97.00 87 ILE A O 1
ATOM 754 N N . ARG A 1 88 ? 12.809 -4.377 -0.039 1.00 97.00 88 ARG A N 1
ATOM 755 C CA . ARG A 1 88 ? 14.228 -4.536 -0.335 1.00 97.00 88 ARG A CA 1
ATOM 756 C C . ARG A 1 88 ? 14.779 -3.364 -1.115 1.00 97.00 88 ARG A C 1
ATOM 758 O O . ARG A 1 88 ? 14.089 -2.706 -1.888 1.00 97.00 88 ARG A O 1
ATOM 765 N N . ARG A 1 89 ? 16.071 -3.133 -0.932 1.00 96.56 89 ARG A N 1
ATOM 766 C CA . ARG A 1 89 ? 16.851 -2.229 -1.770 1.00 96.56 89 ARG A CA 1
ATOM 767 C C . ARG A 1 89 ? 17.459 -3.026 -2.915 1.00 96.56 89 ARG A C 1
ATOM 769 O O . ARG A 1 89 ? 17.993 -4.109 -2.692 1.00 96.56 89 ARG A O 1
ATOM 776 N N . VAL A 1 90 ? 17.388 -2.475 -4.117 1.00 96.00 90 VAL A N 1
ATOM 777 C CA . VAL A 1 90 ? 17.946 -3.066 -5.333 1.00 96.00 90 VAL A CA 1
ATOM 778 C C . VAL A 1 90 ? 18.859 -2.042 -5.986 1.00 96.00 90 VAL A C 1
ATOM 780 O O . VAL A 1 90 ? 18.461 -0.897 -6.182 1.00 96.00 90 VAL A O 1
ATOM 783 N N . GLU A 1 91 ? 20.077 -2.447 -6.323 1.00 94.88 91 GLU A N 1
ATOM 784 C CA . GLU A 1 91 ? 21.025 -1.608 -7.052 1.00 94.88 91 GLU A CA 1
ATOM 785 C C . GLU A 1 91 ? 20.958 -1.936 -8.547 1.00 94.88 91 GLU A C 1
ATOM 787 O O . GLU A 1 91 ? 21.066 -3.097 -8.943 1.00 94.88 91 GLU A O 1
ATOM 792 N N . ILE A 1 92 ? 20.744 -0.922 -9.384 1.00 92.12 92 ILE A N 1
ATOM 793 C CA . ILE A 1 92 ? 20.711 -1.061 -10.845 1.00 92.12 92 ILE A CA 1
ATOM 794 C C . ILE A 1 92 ? 21.501 0.104 -11.422 1.00 92.12 92 ILE A C 1
ATOM 796 O O . ILE A 1 92 ? 21.191 1.254 -11.125 1.00 92.12 92 ILE A O 1
ATOM 800 N N . ASN A 1 93 ? 22.513 -0.180 -12.244 1.00 92.25 93 ASN A N 1
ATOM 801 C CA . ASN A 1 93 ? 23.376 0.841 -12.851 1.00 92.25 93 ASN A CA 1
ATOM 802 C C . ASN A 1 93 ? 23.944 1.837 -11.820 1.00 92.25 93 ASN A C 1
ATOM 804 O O . ASN A 1 93 ? 23.930 3.042 -12.055 1.00 92.25 93 ASN A O 1
ATOM 808 N N . TYR A 1 94 ? 24.412 1.335 -10.671 1.00 91.12 94 TYR A N 1
ATOM 809 C CA . TYR A 1 94 ? 24.960 2.137 -9.564 1.00 91.12 94 TYR A CA 1
ATOM 810 C C . TYR A 1 94 ? 23.953 3.071 -8.865 1.00 91.12 94 TYR A C 1
ATOM 812 O O . TYR A 1 94 ? 24.337 3.902 -8.043 1.00 91.12 94 TYR A O 1
ATOM 820 N N . LEU A 1 95 ? 22.655 2.937 -9.159 1.00 91.06 95 LEU A N 1
ATOM 821 C CA . LEU A 1 95 ? 21.579 3.669 -8.497 1.00 91.06 95 LEU A CA 1
ATOM 822 C C . LEU A 1 95 ? 20.812 2.753 -7.546 1.00 91.06 95 LEU A C 1
ATOM 824 O O . LEU A 1 95 ? 20.497 1.606 -7.868 1.00 91.06 95 LEU A O 1
ATOM 828 N N . ASN A 1 96 ? 20.479 3.292 -6.374 1.00 92.50 96 ASN A N 1
ATOM 829 C CA . ASN A 1 96 ? 19.676 2.598 -5.376 1.00 92.50 96 ASN A CA 1
ATOM 830 C C . ASN A 1 96 ? 18.187 2.802 -5.656 1.00 92.50 96 ASN A C 1
ATOM 832 O O . ASN A 1 96 ? 17.688 3.928 -5.661 1.00 92.50 96 ASN A O 1
ATOM 836 N N . TYR A 1 97 ? 17.476 1.695 -5.812 1.00 96.12 97 TYR A N 1
ATOM 837 C CA . TYR A 1 97 ? 16.026 1.636 -5.883 1.00 96.12 97 TYR A CA 1
ATOM 838 C C . TYR A 1 97 ? 15.479 0.913 -4.660 1.00 96.12 97 TYR A C 1
ATOM 840 O O . TYR A 1 97 ? 16.157 0.081 -4.054 1.00 96.12 97 TYR A O 1
ATOM 848 N N . TYR A 1 98 ? 14.228 1.197 -4.327 1.00 96.19 98 TYR A N 1
ATOM 849 C CA . TYR A 1 98 ? 13.500 0.462 -3.302 1.00 96.19 98 TYR A CA 1
ATOM 850 C C . TYR A 1 98 ? 12.351 -0.275 -3.961 1.00 96.19 98 TYR A C 1
ATOM 852 O O . TYR A 1 98 ? 1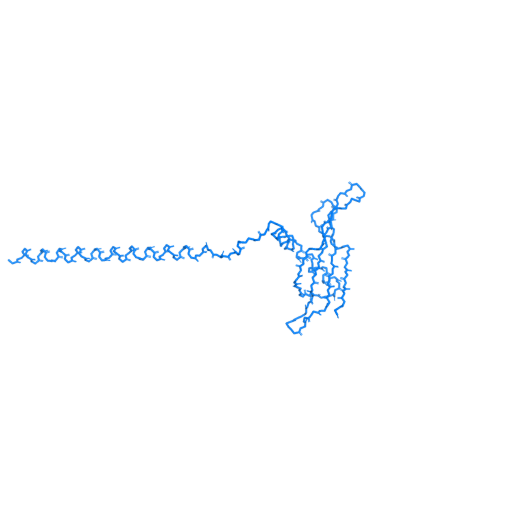1.611 0.310 -4.755 1.00 96.19 98 TYR A O 1
ATOM 860 N N . GLU A 1 99 ? 12.237 -1.556 -3.644 1.00 97.81 99 GLU A N 1
ATOM 861 C CA . GLU A 1 99 ? 11.118 -2.394 -4.027 1.00 97.81 99 GLU A CA 1
ATOM 862 C C . GLU A 1 99 ? 10.277 -2.729 -2.807 1.00 97.81 99 GLU A C 1
ATOM 864 O O . GLU A 1 99 ? 10.806 -3.112 -1.765 1.00 97.81 99 GLU A O 1
ATOM 869 N N . ILE A 1 100 ? 8.966 -2.596 -2.966 1.00 98.19 100 ILE A N 1
ATOM 870 C CA . ILE A 1 100 ? 7.970 -2.986 -1.975 1.00 98.19 100 ILE A CA 1
ATOM 871 C C . ILE A 1 100 ? 7.011 -3.965 -2.637 1.00 98.19 100 ILE A C 1
ATOM 873 O O . ILE A 1 100 ? 6.458 -3.677 -3.700 1.00 98.19 100 ILE A O 1
ATOM 877 N N . THR A 1 101 ? 6.839 -5.131 -2.023 1.00 98.62 101 THR A N 1
ATOM 878 C CA . THR A 1 101 ? 5.865 -6.125 -2.465 1.00 98.62 101 THR A CA 1
ATOM 879 C C . THR A 1 101 ? 4.712 -6.167 -1.482 1.00 98.62 101 THR A C 1
ATOM 881 O O . THR A 1 101 ? 4.902 -6.435 -0.295 1.00 98.62 101 THR A O 1
ATOM 884 N N . VAL A 1 102 ? 3.510 -5.924 -1.994 1.00 98.38 102 VAL A N 1
ATOM 885 C CA . VAL A 1 102 ? 2.262 -5.993 -1.240 1.00 98.38 102 VAL A CA 1
ATOM 886 C C . VAL A 1 102 ? 1.426 -7.171 -1.690 1.00 98.38 102 VAL A C 1
ATOM 888 O O . VAL A 1 102 ? 1.456 -7.570 -2.853 1.00 98.38 102 VAL A O 1
ATOM 891 N N . GLN A 1 103 ? 0.656 -7.706 -0.757 1.00 97.81 103 GLN A N 1
ATOM 892 C CA . GLN A 1 103 ? -0.31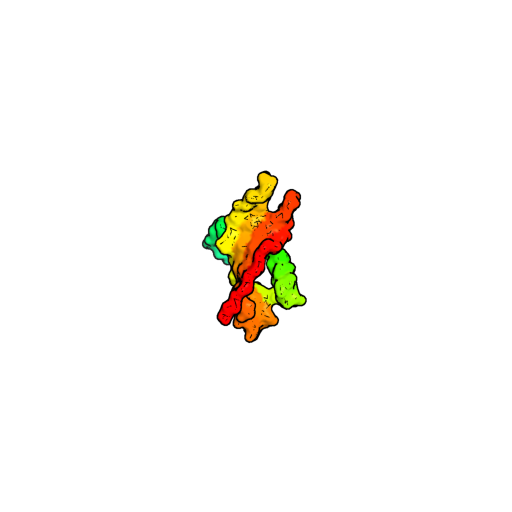8 -8.750 -1.010 1.00 97.81 103 GLN A CA 1
ATOM 893 C C . GLN A 1 103 ? -1.672 -8.313 -0.486 1.00 97.81 103 GLN A C 1
ATOM 895 O O . GLN A 1 103 ? -1.743 -7.791 0.622 1.00 97.81 103 GLN A O 1
ATOM 900 N N . LEU A 1 104 ? -2.725 -8.539 -1.264 1.00 95.56 104 LEU A N 1
ATOM 901 C CA . LEU A 1 104 ? -4.086 -8.101 -0.969 1.00 95.56 104 LEU A CA 1
ATOM 902 C C . LEU A 1 104 ? -5.112 -9.060 -1.580 1.00 95.56 104 LEU A C 1
ATOM 904 O O . LEU A 1 104 ? -4.776 -9.914 -2.399 1.00 95.56 104 LEU A O 1
ATOM 908 N N . GLN A 1 105 ? -6.363 -8.926 -1.161 1.00 92.62 105 GLN A N 1
ATOM 909 C CA . GLN A 1 105 ? -7.493 -9.639 -1.755 1.00 92.62 105 GLN A CA 1
ATOM 910 C C . GLN A 1 105 ? -8.444 -8.633 -2.389 1.00 92.62 105 GLN A C 1
ATOM 912 O O . GLN A 1 105 ? -8.714 -7.595 -1.780 1.00 92.62 105 GLN A O 1
ATOM 917 N N . THR A 1 106 ? -8.961 -8.940 -3.576 1.00 90.81 106 THR A N 1
ATOM 918 C CA . THR A 1 106 ? -9.883 -8.064 -4.308 1.00 90.81 106 THR A CA 1
ATOM 919 C C . THR A 1 106 ? -11.315 -8.585 -4.295 1.00 90.81 106 THR A C 1
ATOM 921 O O . THR A 1 106 ? -11.574 -9.782 -4.168 1.00 90.81 106 THR A O 1
ATOM 924 N N . PHE A 1 107 ? -12.269 -7.662 -4.402 1.00 86.50 107 PHE A N 1
ATOM 925 C CA . PHE A 1 107 ? -13.698 -7.960 -4.432 1.00 86.50 107 PHE A CA 1
ATOM 926 C C . PHE A 1 107 ? -14.481 -6.882 -5.198 1.00 86.50 107 PHE A C 1
ATOM 928 O O . PHE A 1 107 ? -14.011 -5.757 -5.386 1.00 86.50 107 PHE A O 1
ATOM 935 N N . GLU A 1 108 ? -15.688 -7.238 -5.648 1.00 80.88 108 GLU A N 1
ATOM 936 C CA . GLU A 1 108 ? -16.594 -6.335 -6.386 1.00 80.88 108 GLU A CA 1
ATOM 937 C C . GLU A 1 108 ? -17.864 -5.956 -5.605 1.00 80.88 108 GLU A C 1
ATOM 939 O O . GLU A 1 108 ? -18.652 -5.131 -6.061 1.00 80.88 108 GLU A O 1
ATOM 944 N N . GLY A 1 109 ? -18.077 -6.531 -4.418 1.00 73.38 109 GLY A N 1
ATOM 945 C CA . GLY A 1 109 ? -19.200 -6.194 -3.542 1.00 73.38 109 GLY A CA 1
ATOM 946 C C . GLY A 1 109 ? -19.333 -7.138 -2.345 1.00 73.38 109 GLY A C 1
ATOM 947 O O . GLY A 1 109 ? -18.677 -8.175 -2.289 1.00 73.38 109 GLY A O 1
ATOM 948 N N . ALA A 1 110 ? -20.217 -6.796 -1.399 1.00 66.62 110 ALA A N 1
ATOM 949 C CA . ALA A 1 110 ? -20.410 -7.523 -0.133 1.00 66.62 110 ALA A CA 1
ATOM 950 C C . ALA A 1 110 ? -20.827 -9.001 -0.294 1.00 66.62 110 ALA A C 1
ATOM 952 O O . ALA A 1 110 ? -20.636 -9.798 0.621 1.00 66.62 110 ALA A O 1
ATOM 953 N N . HIS A 1 111 ? -21.373 -9.367 -1.456 1.00 62.06 111 HIS A N 1
ATOM 954 C CA . HIS A 1 111 ? -21.751 -10.740 -1.806 1.00 62.06 111 HIS A CA 1
ATOM 955 C C . HIS A 1 111 ? -20.799 -11.406 -2.820 1.00 62.06 111 HIS A C 1
ATOM 957 O O . HIS A 1 111 ? -21.012 -12.565 -3.152 1.00 62.06 111 HIS A O 1
ATOM 963 N N . ASN A 1 112 ? -19.740 -10.706 -3.258 1.00 65.81 112 ASN A N 1
ATOM 964 C CA . ASN A 1 112 ? -18.674 -11.206 -4.139 1.00 65.81 112 ASN A CA 1
ATOM 965 C C . ASN A 1 112 ? -17.263 -11.182 -3.482 1.00 65.81 112 ASN A C 1
ATOM 967 O O . ASN A 1 112 ? -16.344 -10.575 -4.042 1.00 65.81 112 ASN A O 1
ATOM 971 N N . PRO A 1 113 ? -17.041 -11.788 -2.295 1.00 54.38 113 PRO A N 1
ATOM 972 C CA . PRO A 1 113 ? -15.695 -11.934 -1.735 1.00 54.38 113 PRO A CA 1
ATOM 973 C C . PRO A 1 113 ? -15.050 -13.299 -2.078 1.00 54.38 113 PRO A C 1
ATOM 975 O O . PRO A 1 113 ? -15.708 -14.324 -1.903 1.00 54.38 113 PRO A O 1
ATOM 978 N N . PRO A 1 114 ? -13.735 -13.379 -2.373 1.00 59.50 114 PRO A N 1
ATOM 979 C CA . PRO A 1 114 ? -12.915 -12.547 -3.256 1.00 59.50 114 PRO A CA 1
ATOM 980 C C . PRO A 1 114 ? -12.717 -13.201 -4.644 1.00 59.50 114 PRO A C 1
ATOM 982 O O . PRO A 1 114 ? -12.810 -14.420 -4.794 1.00 59.50 114 PRO A O 1
ATOM 985 N N . TYR A 1 115 ? -12.331 -12.402 -5.639 1.00 67.31 115 TYR A N 1
ATOM 986 C CA . TYR A 1 115 ? -11.769 -12.913 -6.893 1.00 67.31 115 TYR A CA 1
ATOM 987 C C . TYR A 1 115 ? -10.249 -12.966 -6.748 1.00 67.31 115 TYR A C 1
ATOM 989 O O . TYR A 1 115 ? -9.555 -12.099 -7.252 1.00 67.31 115 TYR A O 1
ATOM 997 N N . GLY A 1 116 ? -9.742 -13.943 -5.997 1.00 79.00 116 GLY A N 1
ATOM 998 C CA . GLY A 1 116 ? -8.312 -14.237 -5.912 1.00 79.00 116 GLY A CA 1
ATOM 999 C C . GLY A 1 116 ? -7.456 -13.309 -5.041 1.00 79.00 116 GLY A C 1
ATOM 1000 O O . GLY A 1 116 ? -7.899 -12.353 -4.394 1.00 79.00 116 GLY A O 1
ATOM 1001 N N . LYS A 1 117 ? -6.182 -13.677 -4.974 1.00 92.56 117 LYS A N 1
ATOM 1002 C CA . LYS A 1 117 ? -5.132 -13.085 -4.161 1.00 92.56 117 LYS A CA 1
ATOM 1003 C C . LYS A 1 117 ? -4.132 -12.399 -5.078 1.00 92.56 117 LYS A C 1
ATOM 1005 O O . LYS A 1 117 ? -3.454 -13.047 -5.872 1.00 92.56 117 LYS A O 1
ATOM 1010 N N . ASP A 1 118 ? -3.999 -11.091 -4.916 1.00 95.56 118 ASP A N 1
ATOM 1011 C CA . ASP A 1 118 ? -3.123 -10.277 -5.746 1.00 95.56 118 ASP A CA 1
ATOM 1012 C C . ASP A 1 118 ? -1.824 -9.967 -5.003 1.00 95.56 118 ASP A C 1
ATOM 1014 O O . ASP A 1 118 ? -1.814 -9.626 -3.817 1.00 95.56 118 ASP A O 1
ATOM 1018 N N . THR A 1 119 ? -0.702 -10.106 -5.704 1.00 98.06 119 THR A N 1
ATOM 1019 C CA . THR A 1 119 ? 0.635 -9.747 -5.228 1.00 98.06 119 THR A CA 1
ATOM 1020 C C . THR A 1 119 ? 1.267 -8.764 -6.205 1.00 98.06 119 THR A C 1
ATOM 1022 O O . THR A 1 119 ? 1.507 -9.099 -7.366 1.00 98.06 119 THR A O 1
ATOM 1025 N N . ILE A 1 120 ? 1.558 -7.555 -5.730 1.00 98.50 120 ILE A N 1
ATOM 1026 C CA . ILE A 1 120 ? 2.044 -6.439 -6.546 1.00 98.50 120 ILE A CA 1
ATOM 1027 C C . ILE A 1 120 ? 3.415 -6.017 -6.029 1.00 98.50 120 ILE A C 1
ATOM 1029 O O . ILE A 1 120 ? 3.572 -5.757 -4.838 1.00 98.50 120 ILE A O 1
ATOM 1033 N N . THR A 1 121 ? 4.406 -5.924 -6.915 1.00 98.62 121 THR A N 1
ATOM 1034 C CA . THR A 1 121 ? 5.717 -5.352 -6.590 1.00 98.62 121 THR A CA 1
ATOM 1035 C C . THR A 1 121 ? 5.859 -3.995 -7.261 1.00 98.62 121 THR A C 1
ATOM 1037 O O . THR A 1 121 ? 5.776 -3.878 -8.488 1.00 98.62 121 THR A O 1
ATOM 1040 N N . PHE A 1 122 ? 6.145 -2.982 -6.454 1.00 98.56 122 PHE A N 1
ATOM 1041 C CA . PHE A 1 122 ? 6.473 -1.636 -6.893 1.00 98.56 122 PHE A CA 1
ATOM 1042 C C . PHE A 1 122 ? 7.968 -1.378 -6.778 1.00 98.56 122 PHE A C 1
ATOM 1044 O O . PHE A 1 122 ? 8.623 -1.935 -5.903 1.00 98.56 122 PHE A O 1
ATOM 1051 N N . ARG A 1 123 ? 8.493 -0.489 -7.621 1.00 97.94 123 ARG A N 1
ATOM 1052 C CA . ARG A 1 123 ? 9.851 0.053 -7.525 1.00 97.94 123 ARG A CA 1
ATOM 1053 C C . ARG A 1 123 ? 9.813 1.573 -7.587 1.00 97.94 123 ARG A C 1
ATOM 1055 O O . ARG A 1 123 ? 9.030 2.123 -8.361 1.00 97.94 123 ARG A O 1
ATOM 1062 N N . THR A 1 124 ? 10.686 2.252 -6.852 1.00 97.00 124 THR A N 1
ATOM 1063 C CA . THR A 1 124 ? 10.921 3.689 -7.059 1.00 97.00 124 THR A CA 1
ATOM 1064 C C . THR A 1 124 ? 11.343 3.982 -8.504 1.00 97.00 124 THR A C 1
ATOM 1066 O O . THR A 1 124 ? 12.006 3.178 -9.169 1.00 97.00 124 THR A O 1
ATOM 1069 N N . LYS A 1 125 ? 10.923 5.130 -9.034 1.00 94.69 125 LYS A N 1
ATOM 1070 C CA . LYS A 1 125 ? 11.422 5.655 -10.309 1.00 94.69 125 LYS A CA 1
ATOM 1071 C C . LYS A 1 125 ? 12.744 6.387 -10.075 1.00 94.69 125 LYS A C 1
ATOM 1073 O O . LYS A 1 125 ? 13.033 6.843 -8.972 1.00 94.69 125 LYS A O 1
ATOM 1078 N N . GLU A 1 126 ? 13.554 6.481 -11.123 1.00 91.19 126 GLU A N 1
ATOM 1079 C CA . GLU A 1 126 ? 14.855 7.148 -11.059 1.00 91.19 126 GLU A CA 1
ATOM 1080 C C . GLU A 1 126 ? 14.698 8.593 -10.563 1.00 91.19 126 GLU A C 1
ATOM 1082 O O . GLU A 1 126 ? 13.812 9.307 -11.027 1.00 91.19 126 GLU A O 1
ATOM 1087 N N . TYR A 1 127 ? 15.516 8.987 -9.584 1.00 87.06 127 TYR A N 1
ATOM 1088 C CA . TYR A 1 127 ? 15.536 10.327 -8.976 1.00 87.06 127 TYR A CA 1
ATOM 1089 C C . TYR A 1 127 ? 14.199 10.849 -8.416 1.00 87.06 127 TYR A C 1
ATOM 1091 O O . TYR A 1 127 ? 14.058 12.051 -8.201 1.00 87.06 127 TYR A O 1
ATOM 1099 N N . THR A 1 128 ? 13.213 9.985 -8.147 1.00 90.44 128 THR A N 1
ATOM 1100 C CA . THR A 1 128 ? 11.923 10.406 -7.573 1.00 90.44 128 THR A CA 1
ATOM 1101 C C . THR A 1 128 ? 11.449 9.449 -6.482 1.00 90.44 128 THR A C 1
ATOM 1103 O O . THR A 1 128 ? 11.884 8.302 -6.391 1.00 90.44 128 THR A O 1
ATOM 1106 N N . THR A 1 129 ? 10.511 9.916 -5.662 1.00 88.19 129 THR A N 1
ATOM 1107 C CA . THR A 1 129 ? 9.801 9.087 -4.677 1.00 88.19 129 THR A CA 1
ATOM 1108 C C . THR A 1 129 ? 8.600 8.356 -5.279 1.00 88.19 129 THR A C 1
ATOM 1110 O O . THR A 1 129 ? 7.966 7.551 -4.600 1.00 88.19 129 THR A O 1
ATOM 1113 N N . SER A 1 130 ? 8.275 8.616 -6.549 1.00 95.44 130 SER A N 1
ATOM 1114 C CA . SER A 1 130 ? 7.161 7.970 -7.233 1.00 95.44 130 SER A CA 1
ATOM 1115 C C . SER A 1 130 ? 7.447 6.499 -7.490 1.00 95.44 130 SER A C 1
ATOM 1117 O O . SER A 1 130 ? 8.570 6.110 -7.820 1.00 95.44 130 SER A O 1
ATOM 1119 N N . LEU A 1 131 ? 6.402 5.685 -7.410 1.00 97.25 131 LEU A N 1
ATOM 1120 C CA . LEU A 1 131 ? 6.487 4.256 -7.659 1.00 97.25 131 LEU A CA 1
ATOM 1121 C C . LEU A 1 131 ? 6.060 3.908 -9.088 1.00 97.25 131 LEU A C 1
ATOM 1123 O O . LEU A 1 131 ? 5.281 4.613 -9.732 1.00 97.25 131 LEU A O 1
ATOM 1127 N N . LYS A 1 132 ? 6.598 2.803 -9.594 1.00 96.88 132 LYS A N 1
ATOM 1128 C CA . LYS A 1 132 ? 6.102 2.085 -10.768 1.00 96.88 132 LYS A CA 1
ATOM 1129 C C . LYS A 1 132 ? 5.832 0.639 -10.383 1.00 96.88 132 LYS A C 1
ATOM 1131 O O . LYS A 1 132 ? 6.653 0.028 -9.701 1.00 96.88 132 LYS A O 1
ATOM 1136 N N . MET A 1 133 ? 4.717 0.084 -10.839 1.00 98.0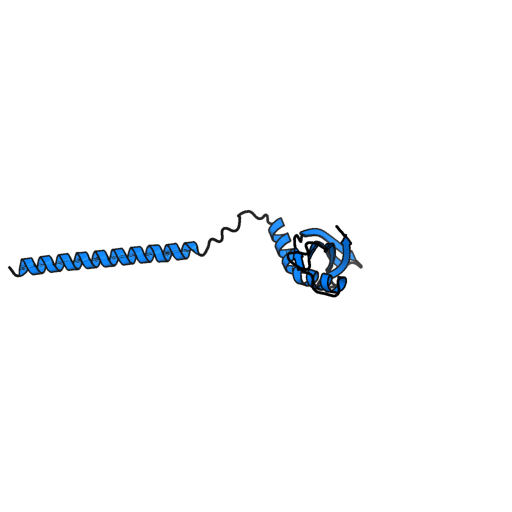0 133 MET A N 1
ATOM 1137 C CA . MET A 1 133 ? 4.495 -1.356 -10.783 1.00 98.00 133 MET A CA 1
ATOM 1138 C C . MET A 1 133 ? 5.515 -2.042 -11.701 1.00 98.00 133 MET A C 1
ATOM 1140 O O . MET A 1 133 ? 5.665 -1.671 -12.864 1.00 98.00 133 MET A O 1
ATOM 1144 N N . ILE A 1 134 ? 6.240 -3.024 -11.172 1.00 97.75 134 ILE A N 1
ATOM 1145 C CA . ILE A 1 134 ? 7.189 -3.842 -11.944 1.00 97.75 134 ILE A CA 1
ATOM 1146 C C . ILE A 1 134 ? 6.746 -5.301 -12.060 1.00 97.75 134 ILE A C 1
ATOM 1148 O O . ILE A 1 134 ? 7.284 -6.038 -12.884 1.00 97.75 134 ILE A O 1
ATOM 1152 N N . LYS A 1 135 ? 5.791 -5.728 -11.228 1.00 98.12 135 LYS A N 1
ATOM 1153 C CA . LYS A 1 135 ? 5.229 -7.076 -11.252 1.00 98.12 135 LYS A CA 1
ATOM 1154 C C . LYS A 1 135 ? 3.824 -7.068 -10.663 1.00 98.12 135 LYS A C 1
ATOM 1156 O O . LYS A 1 135 ? 3.611 -6.474 -9.611 1.00 98.12 135 LYS A O 1
ATOM 1161 N N . PHE A 1 136 ? 2.923 -7.798 -11.307 1.00 97.69 136 PHE A N 1
ATOM 1162 C CA . PHE A 1 136 ? 1.597 -8.125 -10.801 1.00 97.69 136 PHE A CA 1
ATOM 1163 C C . PHE A 1 136 ? 1.397 -9.633 -10.934 1.00 97.69 136 PHE A C 1
ATOM 1165 O O . PHE A 1 136 ? 1.707 -10.207 -11.980 1.00 97.69 136 PHE A O 1
ATOM 1172 N N . LYS A 1 137 ? 0.925 -10.289 -9.877 1.00 97.00 137 LYS A N 1
ATOM 1173 C CA . LYS A 1 137 ? 0.558 -11.704 -9.894 1.00 97.00 137 LYS A CA 1
ATOM 1174 C C . LYS A 1 137 ? -0.819 -11.867 -9.271 1.00 97.00 137 LYS A C 1
ATOM 1176 O O . LYS A 1 137 ? -0.989 -11.520 -8.107 1.00 97.00 137 LYS A O 1
ATOM 1181 N N . HIS A 1 138 ? -1.724 -12.452 -10.039 1.00 94.38 138 HIS A N 1
ATOM 1182 C CA . HIS A 1 138 ? -3.022 -12.911 -9.579 1.00 94.38 138 HIS A CA 1
ATOM 1183 C C . HIS A 1 138 ? -2.974 -14.413 -9.292 1.00 94.38 138 HIS A C 1
ATOM 1185 O O . HIS A 1 138 ? -2.383 -15.174 -10.065 1.00 94.38 138 HIS A O 1
ATOM 1191 N N . GLU A 1 139 ? -3.579 -14.838 -8.192 1.00 91.44 139 GLU A N 1
ATOM 1192 C CA . GLU A 1 139 ? -3.799 -16.243 -7.852 1.00 91.44 139 GLU A CA 1
ATOM 1193 C C . GLU A 1 139 ? -5.291 -16.444 -7.585 1.00 91.44 139 GLU A C 1
ATOM 1195 O O . GLU A 1 139 ? -5.834 -15.835 -6.666 1.00 91.44 139 GLU A O 1
ATOM 1200 N N . GLU A 1 140 ? -5.953 -17.285 -8.380 1.00 83.06 140 GLU A N 1
ATOM 1201 C CA . GLU A 1 140 ? -7.322 -17.718 -8.085 1.00 83.06 140 GLU A CA 1
ATOM 1202 C C . GLU A 1 140 ? -7.342 -18.503 -6.760 1.00 83.06 140 GLU A C 1
ATOM 1204 O O . GLU A 1 140 ? -6.370 -19.189 -6.426 1.00 83.06 140 GLU A O 1
ATOM 1209 N N . ASN A 1 141 ? -8.428 -18.366 -5.994 1.00 65.88 141 ASN A N 1
ATOM 1210 C CA . ASN A 1 141 ? -8.645 -19.122 -4.754 1.00 65.88 141 ASN A CA 1
ATOM 1211 C C . ASN A 1 141 ? -9.284 -20.483 -5.025 1.00 65.88 141 ASN A C 1
ATOM 1213 O O . ASN A 1 141 ? -10.175 -20.541 -5.901 1.00 65.88 141 ASN A O 1
#

Secondary structure (DSSP, 8-state):
-HHHHHHHHHHHHHHHHHHHHHHHHHHHHHHHHHHHTTS-----TT--HHHHHHHHHHHHTHHHHHHHHHHHHSS--EEEEEEEEEEEEEEETTEEEEEEEEEEEEESSTTS--S-EEEEEEEEPTTSS-EEEEEEEEE--

Foldseek 3Di:
DVVVVVVVVVVVVVVVVVVVVVVVVVVVVVVVVVVVVVPDPPPPPDDDPVNVVFVVVCVVCVVVVQVVCCVVVVDGWDKDPKTWPDWDWDADPNDIKIKTKMKIFTADDPVTGGQFIKIWIWIDDPPDNDIDTPDIDGDGD

Radius of gyration: 31.8 Å; chains: 1; bounding box: 65×65×81 Å

pLDDT: mean 85.9, std 14.92, range [44.78, 98.62]